Protein AF-A0A4V1XQ01-F1 (afdb_monomer)

Structure (mmCIF, N/CA/C/O backbone):
data_AF-A0A4V1XQ01-F1
#
_entry.id   AF-A0A4V1XQ01-F1
#
loop_
_atom_site.group_PDB
_atom_site.id
_atom_site.type_symbol
_atom_site.label_atom_id
_atom_site.label_alt_id
_atom_site.label_comp_id
_atom_site.label_asym_id
_atom_site.label_entity_id
_atom_site.label_seq_id
_atom_site.pdbx_PDB_ins_code
_atom_site.Cartn_x
_atom_site.Cartn_y
_atom_site.Cartn_z
_atom_site.occupancy
_atom_site.B_iso_or_equiv
_atom_site.auth_seq_id
_atom_site.auth_comp_id
_atom_site.auth_asym_id
_atom_site.auth_atom_id
_atom_site.pdbx_PDB_model_num
ATOM 1 N N . MET A 1 1 ? 11.159 5.692 11.638 1.00 47.56 1 MET A N 1
ATOM 2 C CA . MET A 1 1 ? 10.847 5.440 10.215 1.00 47.56 1 MET A CA 1
ATOM 3 C C . MET A 1 1 ? 11.717 6.350 9.367 1.00 47.56 1 MET A C 1
ATOM 5 O O . MET A 1 1 ? 11.718 7.548 9.617 1.00 47.56 1 MET A O 1
ATOM 9 N N . GLU A 1 2 ? 12.481 5.794 8.425 1.00 56.75 2 GLU A N 1
ATOM 10 C CA . GLU A 1 2 ? 13.342 6.562 7.498 1.00 56.7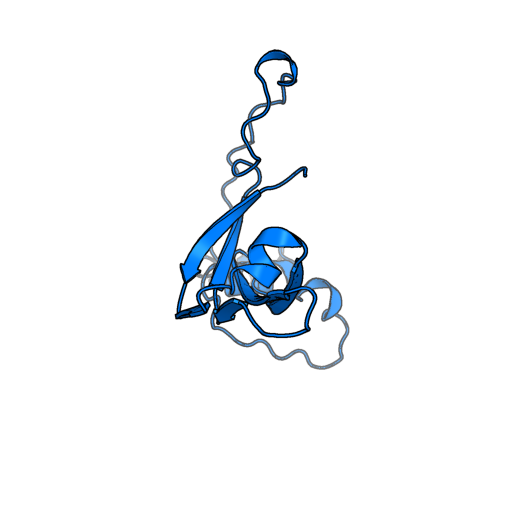5 2 GLU A CA 1
ATOM 11 C C . GLU A 1 2 ? 12.616 6.993 6.214 1.00 56.75 2 GLU A C 1
ATOM 13 O O . GLU A 1 2 ? 13.147 7.756 5.414 1.00 56.75 2 GLU A O 1
ATOM 18 N N . PHE A 1 3 ? 11.388 6.520 6.023 1.00 59.44 3 PHE A N 1
ATOM 19 C CA . PHE A 1 3 ? 10.544 6.783 4.868 1.00 59.44 3 PHE A CA 1
ATOM 20 C C . PHE A 1 3 ? 9.092 6.901 5.327 1.00 59.44 3 PHE A C 1
ATOM 22 O O . PHE A 1 3 ? 8.700 6.294 6.327 1.00 59.44 3 PHE A O 1
ATOM 29 N N . GLY A 1 4 ? 8.305 7.696 4.606 1.00 68.38 4 GLY A N 1
ATOM 30 C CA . GLY A 1 4 ? 6.859 7.754 4.775 1.00 68.38 4 GLY A CA 1
ATOM 31 C C . GLY A 1 4 ? 6.133 7.191 3.565 1.00 68.38 4 GLY A C 1
ATOM 32 O O . GLY A 1 4 ? 6.705 7.035 2.481 1.00 68.38 4 GLY A O 1
ATOM 33 N N . VAL A 1 5 ? 4.859 6.884 3.769 1.00 77.62 5 VAL A N 1
ATOM 34 C CA . VAL A 1 5 ? 3.955 6.412 2.724 1.00 77.62 5 VAL A CA 1
ATOM 35 C C . VAL A 1 5 ? 2.821 7.412 2.572 1.00 77.62 5 VAL A C 1
ATOM 37 O O . VAL A 1 5 ? 2.285 7.906 3.562 1.00 77.62 5 VAL A O 1
ATOM 40 N N . VAL A 1 6 ? 2.480 7.729 1.329 1.00 83.00 6 VAL A N 1
ATOM 41 C CA . VAL A 1 6 ? 1.388 8.644 0.999 1.00 83.00 6 VAL A CA 1
ATOM 42 C C . VAL A 1 6 ? 0.312 7.844 0.277 1.00 83.00 6 VAL A C 1
ATOM 44 O O . VAL A 1 6 ? 0.610 7.268 -0.774 1.00 83.00 6 VAL A O 1
ATOM 47 N N . PRO A 1 7 ? -0.922 7.790 0.804 1.00 86.38 7 PRO A N 1
ATOM 48 C CA . PRO A 1 7 ? -2.052 7.256 0.061 1.00 86.38 7 PRO A CA 1
ATOM 49 C C . PRO A 1 7 ? -2.282 8.100 -1.192 1.00 86.38 7 PRO A C 1
ATOM 51 O O . PRO A 1 7 ? -2.430 9.317 -1.106 1.00 86.38 7 PRO A O 1
ATOM 54 N N . ILE A 1 8 ? -2.295 7.457 -2.354 1.00 88.12 8 ILE A N 1
ATOM 55 C CA . ILE A 1 8 ? -2.609 8.098 -3.637 1.00 88.12 8 ILE A CA 1
ATOM 56 C C . ILE A 1 8 ? -4.019 7.758 -4.110 1.00 88.12 8 ILE A C 1
ATOM 58 O O . ILE A 1 8 ? -4.591 8.494 -4.909 1.00 88.12 8 ILE A O 1
ATOM 62 N N . TRP A 1 9 ? -4.572 6.647 -3.625 1.00 86.56 9 TRP A N 1
ATOM 63 C CA . TRP A 1 9 ? -5.918 6.201 -3.947 1.00 86.56 9 TRP A CA 1
ATOM 64 C C . TRP A 1 9 ? -6.454 5.295 -2.840 1.00 86.56 9 TRP A C 1
ATOM 66 O O . TRP A 1 9 ? -5.690 4.542 -2.237 1.00 86.56 9 TRP A O 1
ATOM 76 N N . VAL A 1 10 ? -7.756 5.362 -2.579 1.00 90.50 10 VAL A N 1
ATOM 77 C CA . VAL A 1 10 ? -8.448 4.490 -1.626 1.00 90.50 10 VAL A CA 1
ATOM 78 C C . VAL A 1 10 ? -9.761 4.067 -2.269 1.00 90.50 10 VAL A C 1
ATOM 80 O O . VAL A 1 1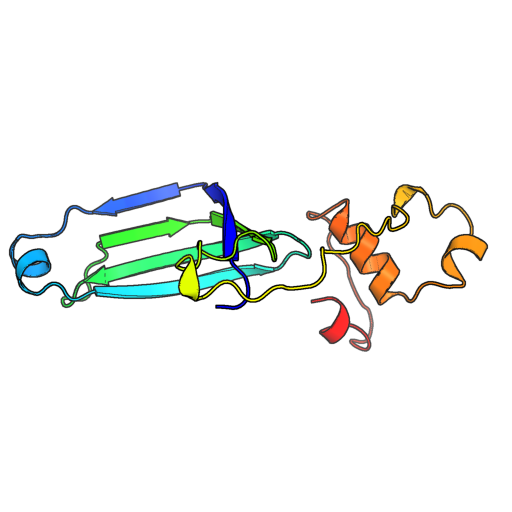0 ? -10.575 4.933 -2.581 1.00 90.50 10 VAL A O 1
ATOM 83 N N . ASP A 1 11 ? -9.959 2.763 -2.463 1.00 91.38 11 ASP A N 1
ATOM 84 C CA . ASP A 1 11 ? -11.199 2.242 -3.047 1.00 91.38 11 ASP A CA 1
ATOM 85 C C . ASP A 1 11 ? -12.335 2.262 -2.023 1.00 91.38 11 ASP A C 1
ATOM 87 O O . ASP A 1 11 ? -13.335 2.958 -2.197 1.00 91.38 11 ASP A O 1
ATOM 91 N N . GLN A 1 12 ? -12.179 1.500 -0.937 1.00 93.69 12 GLN A N 1
ATOM 92 C CA . GLN A 1 12 ? -13.226 1.335 0.062 1.00 93.69 12 GLN A CA 1
ATOM 93 C C . GLN A 1 12 ? -12.664 1.459 1.472 1.00 93.69 12 GLN A C 1
ATOM 95 O O . GLN A 1 12 ? -11.670 0.828 1.829 1.00 93.69 12 GLN A O 1
ATOM 100 N N . VAL A 1 13 ? -13.367 2.241 2.290 1.00 95.69 13 VAL A N 1
ATOM 101 C CA . VAL A 1 13 ? -13.174 2.308 3.737 1.00 95.69 13 VAL A CA 1
ATOM 102 C C . VAL A 1 13 ? -14.496 1.961 4.397 1.00 95.69 13 VAL A C 1
ATOM 104 O O . VAL A 1 13 ? -15.494 2.656 4.206 1.00 95.69 13 VAL A O 1
ATOM 107 N N . THR A 1 14 ? -14.494 0.901 5.192 1.00 96.50 14 THR A N 1
ATOM 108 C CA . THR A 1 14 ? -15.624 0.500 6.021 1.00 96.50 14 THR A CA 1
ATOM 109 C C . THR A 1 14 ? -15.274 0.758 7.477 1.00 96.50 14 THR A C 1
ATOM 111 O O . THR A 1 14 ? -14.240 0.303 7.968 1.00 96.50 14 THR A O 1
ATOM 114 N N . LEU A 1 15 ? -16.138 1.490 8.177 1.00 95.88 15 LEU A N 1
ATOM 115 C CA . LEU A 1 15 ? -16.005 1.767 9.604 1.00 95.88 15 LEU A CA 1
ATOM 116 C C . LEU A 1 15 ? -17.242 1.252 10.326 1.00 95.88 15 LEU A C 1
ATOM 118 O O . LEU A 1 15 ? -18.367 1.584 9.948 1.00 95.88 15 LEU A O 1
ATOM 122 N N . TRP A 1 16 ? -17.027 0.488 11.391 1.00 96.06 16 TRP A N 1
ATOM 123 C CA . TRP A 1 16 ? -18.084 0.097 12.313 1.00 96.06 16 TRP A CA 1
ATOM 124 C C . TRP A 1 16 ? -17.923 0.897 13.595 1.00 96.06 16 TRP A C 1
ATOM 126 O O . TRP A 1 16 ? -16.836 0.946 14.169 1.00 96.06 16 TRP A O 1
ATOM 136 N N . VAL A 1 17 ? -19.006 1.542 14.034 1.00 94.75 17 VAL A N 1
ATOM 137 C CA . VAL A 1 17 ? -19.002 2.328 15.272 1.00 94.75 17 VAL A CA 1
ATOM 138 C C . VAL A 1 17 ? -18.696 1.386 16.442 1.00 94.75 17 VAL A C 1
ATOM 140 O O . VAL A 1 17 ? -19.474 0.455 16.669 1.00 94.75 17 VAL A O 1
ATOM 143 N N . PRO A 1 18 ? -17.592 1.598 17.182 1.00 93.69 18 PRO A N 1
ATOM 144 C CA . PRO A 1 18 ? -17.263 0.752 18.316 1.00 93.69 18 PRO A CA 1
ATOM 145 C C . PRO A 1 18 ? -18.295 0.901 19.436 1.00 93.69 18 PRO A C 1
ATOM 147 O O . PRO A 1 18 ? -18.849 1.976 19.664 1.00 93.69 18 PRO A O 1
ATOM 150 N N . THR A 1 19 ? -18.524 -0.177 20.175 1.00 94.88 19 THR A N 1
ATOM 151 C CA . THR A 1 19 ? -19.364 -0.162 21.377 1.00 94.88 19 THR A CA 1
ATOM 152 C C . THR A 1 19 ? -18.677 0.588 22.520 1.00 94.88 19 THR A C 1
ATOM 154 O O . THR A 1 19 ? -17.448 0.670 22.580 1.00 94.88 19 THR A O 1
ATOM 157 N N . GLU A 1 20 ? -19.452 1.071 23.495 1.00 96.06 20 GLU A N 1
ATOM 158 C CA . GLU A 1 20 ? -18.905 1.742 24.687 1.00 96.06 20 GLU A CA 1
ATOM 159 C C . GLU A 1 20 ? -17.865 0.885 25.421 1.00 96.06 20 GLU A C 1
ATOM 161 O O . GLU A 1 20 ? -16.860 1.398 25.907 1.00 96.06 20 GLU A O 1
ATOM 166 N N . GLN A 1 21 ? -18.064 -0.436 25.458 1.00 94.44 21 GLN A N 1
ATOM 167 C CA . GLN A 1 21 ? -17.134 -1.355 26.106 1.00 94.44 21 GLN A CA 1
ATOM 168 C C . GLN A 1 21 ? -15.811 -1.488 25.333 1.00 94.44 21 GLN A C 1
ATOM 170 O O . GLN A 1 21 ? -14.751 -1.568 25.954 1.00 94.44 21 GLN A O 1
ATOM 175 N N . GLN A 1 22 ? -15.851 -1.484 23.996 1.00 93.25 22 GLN A N 1
ATOM 176 C CA . GLN A 1 22 ? -14.647 -1.471 23.154 1.00 93.25 22 GLN A CA 1
ATOM 177 C C . GLN A 1 22 ? -13.868 -0.164 23.322 1.00 93.25 22 GLN A C 1
ATOM 179 O O . GLN A 1 22 ? -12.649 -0.200 23.469 1.00 93.25 22 GLN A O 1
ATOM 184 N N . ILE A 1 23 ? -14.570 0.970 23.399 1.00 94.06 23 ILE A N 1
ATOM 185 C CA . ILE A 1 23 ? -13.959 2.279 23.670 1.00 94.06 23 ILE A CA 1
ATOM 186 C C . ILE A 1 23 ? -13.324 2.300 25.064 1.00 94.06 23 ILE A C 1
ATOM 188 O O . ILE A 1 23 ? -12.201 2.770 25.219 1.00 94.06 23 ILE A O 1
ATOM 192 N N . LYS A 1 24 ? -14.020 1.766 26.076 1.00 94.62 24 LYS A N 1
ATOM 193 C CA . LYS A 1 24 ? -13.537 1.727 27.462 1.00 94.62 24 LYS A CA 1
ATOM 194 C C . LYS A 1 24 ? -12.288 0.865 27.629 1.00 94.62 24 LYS A C 1
ATOM 196 O O . LYS A 1 24 ? -11.444 1.204 28.451 1.00 94.62 24 LYS A O 1
ATOM 201 N N . ASN A 1 25 ? -12.189 -0.243 26.892 1.00 94.06 25 ASN A N 1
ATOM 202 C CA . ASN A 1 25 ? -10.974 -1.053 26.889 1.00 94.06 25 ASN A CA 1
ATOM 203 C C . ASN A 1 25 ? -9.832 -0.315 26.164 1.00 94.06 25 ASN A C 1
ATOM 205 O O . ASN A 1 25 ? -8.724 -0.228 26.676 1.00 94.06 25 ASN A O 1
ATOM 209 N N . GLY A 1 26 ? -10.121 0.290 25.007 1.00 90.19 26 GLY A N 1
ATOM 210 C CA . GLY A 1 26 ? -9.139 1.086 24.263 1.00 90.19 26 GLY A CA 1
ATOM 211 C C . GLY A 1 26 ? -8.087 0.253 23.521 1.00 90.19 26 GLY A C 1
ATOM 212 O O . GLY A 1 26 ? -7.124 0.808 22.999 1.00 90.19 26 GLY A O 1
ATOM 213 N N . GLU A 1 27 ? -8.276 -1.066 23.445 1.00 92.69 27 GLU A N 1
ATOM 214 C CA . GLU A 1 27 ? -7.380 -1.994 22.758 1.00 92.69 27 GLU A CA 1
ATOM 215 C C . GLU A 1 27 ? -7.960 -2.447 21.411 1.00 92.69 27 GLU A C 1
ATOM 217 O O . GLU A 1 27 ? -9.108 -2.897 21.309 1.00 92.69 27 GLU A O 1
ATOM 222 N N . ALA A 1 28 ? -7.129 -2.367 20.373 1.00 93.69 28 ALA A N 1
ATOM 223 C CA . ALA A 1 28 ? -7.413 -2.892 19.046 1.00 93.69 28 ALA A CA 1
ATOM 224 C C . ALA A 1 28 ? -6.128 -3.426 18.400 1.00 93.69 28 ALA A C 1
ATOM 226 O O . ALA A 1 28 ? -5.027 -2.946 18.669 1.00 93.69 28 ALA A O 1
ATOM 227 N N . SER A 1 29 ? -6.280 -4.409 17.519 1.00 94.81 29 SER A N 1
ATOM 228 C CA . SER A 1 29 ? -5.204 -4.953 16.693 1.00 94.81 29 SER A CA 1
ATOM 229 C C . SER A 1 29 ? -5.474 -4.625 15.231 1.00 94.81 29 SER A C 1
ATOM 231 O O . SER A 1 29 ? -6.590 -4.804 14.745 1.00 94.81 29 SER A O 1
ATOM 233 N N . ALA A 1 30 ? -4.456 -4.129 14.533 1.00 94.25 30 ALA A N 1
ATOM 234 C CA . ALA A 1 30 ? -4.516 -3.869 13.103 1.00 94.25 30 ALA A CA 1
ATOM 235 C C . ALA A 1 30 ? -3.591 -4.837 12.368 1.00 94.25 30 ALA A C 1
ATOM 237 O O . ALA A 1 30 ? -2.455 -5.068 12.783 1.00 94.25 30 ALA A O 1
ATOM 238 N N . TYR A 1 31 ? -4.083 -5.388 11.267 1.00 93.75 31 TYR A N 1
ATOM 239 C CA . TYR A 1 31 ? -3.325 -6.228 10.360 1.00 93.75 31 TYR A CA 1
ATOM 240 C C . TYR A 1 31 ? -3.387 -5.619 8.966 1.00 93.75 31 TYR A C 1
ATOM 242 O O . TYR A 1 31 ? -4.464 -5.276 8.484 1.00 93.75 31 TYR A O 1
ATOM 250 N N . ALA A 1 32 ? -2.227 -5.470 8.338 1.00 91.25 32 ALA A N 1
ATOM 251 C CA . ALA A 1 32 ? -2.096 -4.956 6.987 1.00 91.25 32 ALA A CA 1
ATOM 252 C C . ALA A 1 32 ? -1.320 -5.962 6.145 1.00 91.25 32 ALA A C 1
ATOM 254 O O . ALA A 1 32 ? -0.340 -6.545 6.616 1.00 91.25 32 ALA A O 1
ATOM 255 N N . TRP A 1 33 ? -1.736 -6.136 4.899 1.00 91.62 33 TRP A N 1
ATOM 256 C CA . TRP A 1 33 ? -1.038 -6.974 3.934 1.00 91.62 33 TRP A CA 1
ATOM 257 C C . TRP A 1 33 ? -0.972 -6.271 2.584 1.00 91.62 33 TRP A C 1
ATOM 259 O O . TRP A 1 33 ? -1.750 -5.363 2.297 1.00 91.62 33 TRP A O 1
ATOM 269 N N . VAL A 1 34 ? 0.014 -6.661 1.781 1.00 88.50 34 VAL A N 1
ATOM 270 C CA . VAL A 1 34 ? 0.247 -6.098 0.451 1.00 88.50 34 VAL A CA 1
ATOM 271 C C . VAL A 1 34 ? -0.362 -7.051 -0.564 1.00 88.50 34 VAL A C 1
ATOM 273 O O . VAL A 1 34 ? 0.148 -8.153 -0.752 1.00 88.50 34 VAL A O 1
ATOM 276 N N . ASP A 1 35 ? -1.447 -6.622 -1.198 1.00 84.81 35 ASP A N 1
ATOM 277 C CA . ASP A 1 35 ? -2.117 -7.373 -2.261 1.00 84.81 35 ASP A CA 1
ATOM 278 C C . ASP A 1 35 ? -1.280 -7.345 -3.543 1.00 84.81 35 ASP A C 1
ATOM 280 O O . ASP A 1 35 ? -1.151 -8.345 -4.252 1.00 84.81 35 ASP A O 1
ATOM 284 N N . ARG A 1 36 ? -0.646 -6.197 -3.819 1.00 80.75 36 ARG A N 1
ATOM 285 C CA . ARG A 1 36 ? 0.216 -6.021 -4.985 1.00 80.75 36 ARG A CA 1
ATOM 286 C C . ARG A 1 36 ? 1.375 -5.081 -4.704 1.00 80.75 36 ARG A C 1
ATOM 288 O O . ARG A 1 36 ? 1.194 -3.941 -4.282 1.00 80.75 36 ARG A O 1
ATOM 295 N N . ARG A 1 37 ? 2.584 -5.528 -5.038 1.00 73.69 37 ARG A N 1
ATOM 296 C CA . ARG A 1 37 ? 3.789 -4.697 -5.007 1.00 73.69 37 ARG A CA 1
ATOM 297 C C . ARG A 1 37 ? 4.083 -4.164 -6.406 1.00 73.69 37 ARG A C 1
ATOM 299 O O . ARG A 1 37 ? 4.256 -4.936 -7.342 1.00 73.69 37 ARG A O 1
ATOM 306 N N . GLY A 1 38 ? 4.102 -2.843 -6.546 1.00 70.38 38 GLY A N 1
ATOM 307 C CA . GLY A 1 38 ? 4.594 -2.157 -7.737 1.00 70.38 38 GLY A CA 1
ATOM 308 C C . GLY A 1 38 ? 5.882 -1.390 -7.442 1.00 70.38 38 GLY A C 1
ATOM 309 O O . GLY A 1 38 ? 6.311 -1.275 -6.295 1.00 70.38 38 GLY A O 1
ATOM 310 N N . ASN A 1 39 ? 6.489 -0.829 -8.489 1.00 68.31 39 ASN A N 1
ATOM 311 C CA . ASN A 1 39 ? 7.807 -0.189 -8.389 1.00 68.31 39 ASN A CA 1
ATOM 312 C C . ASN A 1 39 ? 7.776 1.177 -7.665 1.00 68.31 39 ASN A C 1
ATOM 314 O O . ASN A 1 39 ? 8.735 1.582 -7.018 1.00 68.31 39 ASN A O 1
ATOM 318 N N . ARG A 1 40 ? 6.652 1.906 -7.762 1.00 71.25 40 ARG A N 1
ATOM 319 C CA . ARG A 1 40 ? 6.439 3.214 -7.094 1.00 71.25 40 ARG A CA 1
ATOM 320 C C . ARG A 1 40 ? 5.297 3.212 -6.097 1.00 71.25 40 ARG A C 1
ATOM 322 O O . ARG A 1 40 ? 5.298 4.004 -5.154 1.00 71.25 40 ARG A O 1
ATOM 329 N N . ALA A 1 41 ? 4.285 2.405 -6.383 1.00 78.69 41 ALA A N 1
ATOM 330 C CA . ALA A 1 41 ? 3.087 2.306 -5.589 1.00 78.69 41 ALA A CA 1
ATOM 331 C C . ALA A 1 41 ? 2.833 0.845 -5.254 1.00 78.69 41 ALA A C 1
ATOM 333 O O . ALA A 1 41 ? 3.064 -0.037 -6.080 1.00 78.69 41 ALA A O 1
ATOM 334 N N . LEU A 1 42 ? 2.364 0.615 -4.043 1.00 83.38 42 LEU A N 1
ATOM 335 C CA . LEU A 1 42 ? 1.910 -0.678 -3.571 1.00 83.38 42 LEU A CA 1
ATOM 336 C C . LEU A 1 42 ? 0.434 -0.579 -3.213 1.00 83.38 42 LEU A C 1
ATOM 338 O O . LEU A 1 42 ? -0.046 0.469 -2.782 1.00 83.38 42 LEU A O 1
ATOM 342 N N . GLU A 1 43 ? -0.269 -1.668 -3.462 1.00 88.94 43 GLU A N 1
ATOM 343 C CA . GLU A 1 43 ? -1.662 -1.860 -3.106 1.00 88.94 43 GLU A CA 1
ATOM 344 C C . GLU A 1 43 ? -1.697 -2.706 -1.844 1.00 88.94 43 GLU A C 1
ATOM 346 O O . GLU A 1 43 ? -1.086 -3.779 -1.783 1.00 88.94 43 GLU A O 1
ATOM 351 N N . ASN A 1 44 ? -2.355 -2.189 -0.820 1.00 90.94 44 ASN A N 1
ATOM 352 C CA . ASN A 1 44 ? -2.470 -2.844 0.461 1.00 90.94 44 ASN A CA 1
ATOM 353 C C . ASN A 1 44 ? -3.910 -2.807 0.952 1.00 90.94 44 ASN A C 1
ATOM 355 O O . ASN A 1 44 ? -4.684 -1.910 0.625 1.00 90.94 44 ASN A O 1
ATOM 359 N N . SER A 1 45 ? -4.225 -3.761 1.810 1.00 93.94 45 SER A N 1
ATOM 360 C CA . SER A 1 45 ? -5.483 -3.804 2.535 1.00 93.94 45 SER A CA 1
ATOM 361 C C . SER A 1 45 ? -5.190 -3.876 4.026 1.00 93.94 45 SER A C 1
ATOM 363 O O . SER A 1 45 ? -4.126 -4.338 4.456 1.00 93.94 45 SER A O 1
ATOM 365 N N . VAL A 1 46 ? -6.096 -3.321 4.824 1.00 94.44 46 VAL A N 1
ATOM 366 C CA . VAL A 1 46 ? -5.939 -3.193 6.273 1.00 94.44 46 VAL A CA 1
ATOM 367 C C . VAL A 1 46 ? -7.235 -3.590 6.950 1.00 94.44 46 VAL A C 1
ATOM 369 O O . VAL A 1 46 ? -8.304 -3.121 6.578 1.00 94.44 46 VAL A O 1
ATOM 372 N N . GLN A 1 47 ? -7.136 -4.393 7.999 1.00 96.31 47 GLN A N 1
ATOM 373 C CA . GLN A 1 47 ? -8.245 -4.690 8.895 1.00 96.31 47 GLN A CA 1
ATOM 374 C C . GLN A 1 47 ? -7.861 -4.352 10.325 1.00 96.31 47 GLN A C 1
ATOM 376 O O . GLN A 1 47 ? -6.736 -4.597 10.755 1.00 96.31 47 GLN A O 1
ATOM 381 N N . MET A 1 48 ? -8.818 -3.828 11.080 1.00 96.50 48 MET A N 1
ATOM 382 C CA . MET A 1 48 ? -8.676 -3.555 12.502 1.00 96.50 48 MET A CA 1
ATOM 383 C C . MET A 1 48 ? -9.784 -4.258 13.275 1.00 96.50 48 MET A C 1
ATOM 385 O O . MET A 1 48 ? -10.965 -4.137 12.939 1.00 96.50 48 MET A O 1
ATOM 389 N N . LYS A 1 49 ? -9.395 -4.974 14.328 1.00 96.94 49 LYS A N 1
ATOM 390 C CA . LYS A 1 49 ? -10.292 -5.691 15.235 1.00 96.94 49 LYS A CA 1
ATOM 391 C C . LYS A 1 49 ? -10.138 -5.151 16.649 1.00 96.94 49 LYS A C 1
ATOM 393 O O . LYS A 1 49 ? -9.014 -4.933 17.099 1.00 96.94 49 LYS A O 1
ATOM 398 N N . ALA A 1 50 ? -11.250 -4.950 17.344 1.00 95.88 50 ALA A N 1
ATOM 399 C CA . ALA A 1 50 ? -11.241 -4.615 18.763 1.00 95.88 50 ALA A CA 1
ATOM 400 C C . ALA A 1 50 ? -10.825 -5.829 19.618 1.00 95.88 50 ALA A C 1
ATOM 402 O O . ALA A 1 50 ? -10.684 -6.945 19.112 1.00 95.88 50 ALA A O 1
ATOM 403 N N . TYR A 1 51 ? -10.638 -5.612 20.922 1.00 94.81 51 TYR A N 1
ATOM 404 C CA . TYR A 1 51 ? -10.237 -6.649 21.884 1.00 94.81 51 TYR A CA 1
ATOM 405 C C . TYR A 1 51 ? -11.140 -7.901 21.899 1.00 94.81 51 TYR A C 1
ATOM 407 O O . TYR A 1 51 ? -10.690 -8.988 22.251 1.00 94.81 51 TYR A O 1
ATOM 415 N N . ASP A 1 52 ? -12.414 -7.756 21.528 1.00 93.56 52 ASP A N 1
ATOM 416 C CA . ASP A 1 52 ? -13.411 -8.832 21.471 1.00 93.56 52 ASP A CA 1
ATOM 417 C C . ASP A 1 52 ? -13.392 -9.603 20.138 1.00 93.56 52 ASP A C 1
ATOM 419 O O . ASP A 1 52 ? -14.200 -10.505 19.923 1.00 93.56 52 ASP A O 1
ATOM 423 N N . GLY A 1 53 ? -12.470 -9.254 19.235 1.00 93.50 53 GLY A N 1
ATOM 424 C CA . GLY A 1 53 ? -12.313 -9.865 17.918 1.00 93.50 53 GLY A CA 1
ATOM 425 C C . GLY A 1 53 ? -13.249 -9.307 16.844 1.00 93.50 53 GLY A C 1
ATOM 426 O O . GLY A 1 53 ? -13.089 -9.668 15.674 1.00 93.50 53 GLY A O 1
ATOM 427 N N . ASN A 1 54 ? -14.177 -8.410 17.195 1.00 95.62 54 ASN A N 1
ATOM 428 C CA . ASN A 1 54 ? -15.074 -7.787 16.228 1.00 95.62 54 ASN A CA 1
ATOM 429 C C . ASN A 1 54 ? -14.326 -6.764 15.369 1.00 95.62 54 ASN A C 1
ATOM 431 O 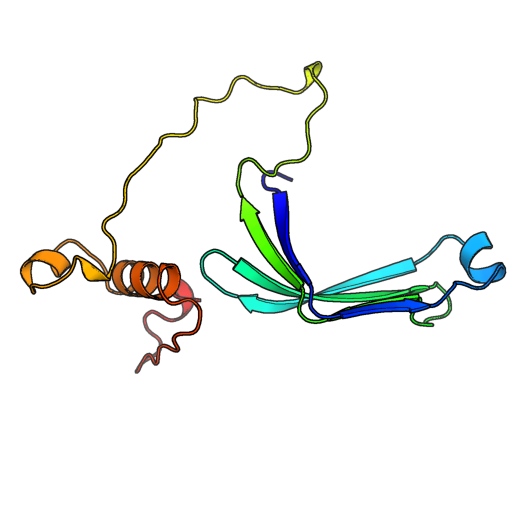O . ASN A 1 54 ? -13.487 -6.002 15.856 1.00 95.62 54 ASN A O 1
ATOM 435 N N . MET A 1 55 ? -14.641 -6.742 14.075 1.00 95.12 55 MET A N 1
ATOM 436 C CA . MET A 1 55 ? -14.041 -5.802 13.134 1.00 95.12 55 MET A CA 1
ATOM 437 C C . MET A 1 55 ? -14.601 -4.397 13.355 1.00 95.12 55 MET A C 1
ATOM 439 O O . MET A 1 55 ? -15.811 -4.211 13.454 1.00 95.12 55 MET A O 1
ATOM 443 N N . VAL A 1 56 ? -13.705 -3.417 13.433 1.00 96.56 56 VAL A N 1
ATOM 444 C CA . VAL A 1 56 ? -14.040 -2.000 13.648 1.00 96.56 56 VAL A CA 1
ATOM 445 C C . VAL A 1 56 ? -13.626 -1.119 12.472 1.00 96.56 56 VAL A C 1
ATOM 447 O O . VAL A 1 56 ? -14.207 -0.056 12.266 1.00 96.56 56 VAL A O 1
ATOM 450 N N . MET A 1 57 ? -12.679 -1.578 11.651 1.00 96.81 57 MET A N 1
ATOM 451 C CA . MET A 1 57 ? -12.310 -0.916 10.403 1.00 96.81 57 MET A CA 1
ATOM 452 C C . MET A 1 57 ? -11.802 -1.925 9.381 1.00 96.81 57 MET A C 1
ATOM 454 O O . MET A 1 57 ? -11.091 -2.869 9.725 1.00 96.81 57 MET A O 1
ATOM 458 N N . GLU A 1 58 ? -12.117 -1.662 8.123 1.00 96.31 58 GLU A N 1
ATOM 459 C CA . GLU A 1 58 ? -11.537 -2.326 6.968 1.00 96.31 58 GLU A CA 1
ATOM 460 C C . GLU A 1 58 ? -11.244 -1.286 5.887 1.00 96.31 58 GLU A C 1
ATOM 462 O O . GLU A 1 58 ? -12.078 -0.434 5.587 1.00 96.31 58 GLU A O 1
ATOM 467 N N . ILE A 1 59 ? -10.049 -1.348 5.313 1.00 95.31 59 ILE A N 1
ATOM 468 C CA . ILE A 1 59 ? -9.644 -0.569 4.149 1.00 95.31 59 ILE A CA 1
ATOM 469 C C . ILE A 1 59 ? -9.233 -1.575 3.085 1.00 95.31 59 ILE A C 1
ATOM 471 O O . ILE A 1 59 ? -8.311 -2.359 3.310 1.00 95.31 59 ILE A O 1
ATOM 475 N N . VAL A 1 60 ? -9.912 -1.545 1.945 1.00 93.56 60 VAL A N 1
ATOM 476 C CA . VAL A 1 60 ? -9.656 -2.451 0.821 1.00 93.56 60 VAL A CA 1
ATOM 477 C C . VAL A 1 60 ? -8.995 -1.664 -0.302 1.00 93.56 60 VAL A C 1
ATOM 479 O O . VAL A 1 60 ? -9.429 -0.549 -0.604 1.00 93.56 60 VAL A O 1
ATOM 482 N N . ASN A 1 61 ? -7.957 -2.249 -0.906 1.00 89.69 61 ASN A N 1
ATOM 483 C CA . ASN A 1 61 ? -7.238 -1.711 -2.064 1.00 89.69 61 ASN A CA 1
ATOM 484 C C . ASN A 1 61 ? -6.816 -0.241 -1.891 1.00 89.69 61 ASN A C 1
ATOM 486 O O . ASN A 1 61 ? -7.067 0.617 -2.744 1.00 89.69 61 ASN A O 1
ATOM 490 N N . VAL A 1 62 ? -6.168 0.089 -0.773 1.00 91.38 62 VAL A N 1
ATOM 491 C CA . VAL A 1 62 ? -5.495 1.383 -0.664 1.00 91.38 62 VAL A CA 1
ATOM 492 C C . VAL A 1 62 ? -4.186 1.316 -1.442 1.00 91.38 62 VAL A C 1
ATOM 494 O O . VAL A 1 62 ? -3.356 0.432 -1.249 1.00 91.38 62 VAL A O 1
ATOM 497 N N . ARG A 1 63 ? -4.002 2.264 -2.357 1.00 89.31 63 ARG A N 1
ATOM 498 C CA . ARG A 1 63 ? -2.779 2.407 -3.136 1.00 89.31 63 ARG A CA 1
ATOM 499 C C . ARG A 1 63 ? -1.934 3.490 -2.491 1.00 89.31 63 ARG A C 1
ATOM 501 O O . ARG A 1 63 ? -2.373 4.636 -2.376 1.00 89.31 63 ARG A O 1
ATOM 508 N N . ILE A 1 64 ? -0.715 3.151 -2.091 1.00 87.25 64 ILE A N 1
ATOM 509 C CA . ILE A 1 64 ? 0.223 4.078 -1.452 1.00 87.25 64 ILE A CA 1
ATOM 510 C C . ILE A 1 64 ? 1.518 4.164 -2.244 1.00 87.25 64 ILE A C 1
ATOM 512 O O . ILE A 1 64 ? 1.972 3.179 -2.816 1.00 87.25 64 ILE A O 1
ATOM 516 N N . THR A 1 65 ? 2.143 5.338 -2.253 1.00 83.44 65 THR A N 1
ATOM 517 C CA . THR A 1 65 ? 3.507 5.522 -2.755 1.00 83.44 65 THR A CA 1
ATOM 518 C C . THR A 1 65 ? 4.454 5.791 -1.594 1.00 83.44 65 THR A C 1
ATOM 520 O O . THR A 1 65 ? 4.158 6.597 -0.709 1.00 83.44 65 THR A O 1
ATOM 523 N N . SER A 1 66 ? 5.593 5.102 -1.570 1.00 74.06 66 SER A N 1
ATOM 524 C CA . SER A 1 66 ? 6.666 5.412 -0.626 1.00 74.06 66 SER A CA 1
ATOM 525 C C . SER A 1 66 ? 7.491 6.572 -1.168 1.00 74.06 66 SER A C 1
ATOM 527 O O . SER A 1 66 ? 7.997 6.497 -2.290 1.00 74.06 66 SER A O 1
ATOM 529 N N . TYR A 1 67 ? 7.686 7.617 -0.369 1.00 68.69 67 TYR A N 1
ATOM 530 C CA . TYR A 1 67 ? 8.549 8.730 -0.749 1.00 68.69 67 TYR A CA 1
ATOM 531 C C . TYR A 1 67 ? 9.482 9.103 0.398 1.00 68.69 67 TYR A C 1
ATOM 533 O O . TYR A 1 67 ? 9.056 9.256 1.543 1.00 68.69 67 TYR A O 1
ATOM 541 N N . LYS A 1 68 ? 10.771 9.286 0.086 1.00 61.91 68 LYS A N 1
ATOM 542 C CA . LYS A 1 68 ? 11.789 9.652 1.084 1.00 61.91 68 LYS A CA 1
ATOM 543 C C . LYS A 1 68 ? 11.524 10.999 1.754 1.00 61.91 68 LYS A C 1
ATOM 545 O O . LYS A 1 68 ? 12.007 11.195 2.855 1.00 61.91 68 LYS A O 1
ATOM 550 N N . ALA A 1 69 ? 10.779 11.909 1.120 1.00 61.31 69 ALA A N 1
ATOM 551 C CA . ALA A 1 69 ? 10.392 13.177 1.746 1.00 61.31 69 ALA A CA 1
ATOM 552 C C . ALA A 1 69 ? 9.013 13.132 2.425 1.00 61.31 69 ALA A C 1
ATOM 554 O O . ALA A 1 69 ? 8.610 14.115 3.034 1.00 61.31 69 ALA A O 1
ATOM 555 N N . ALA A 1 70 ? 8.285 12.013 2.336 1.00 59.75 70 ALA A N 1
ATOM 556 C CA . ALA A 1 70 ? 7.032 11.827 3.070 1.00 59.75 70 ALA A CA 1
ATOM 557 C C . ALA A 1 70 ? 7.267 11.430 4.538 1.00 59.75 70 ALA A C 1
ATOM 559 O O . ALA A 1 70 ? 6.331 11.043 5.236 1.00 59.75 70 ALA A O 1
ATOM 560 N N . THR A 1 71 ? 8.514 11.479 5.010 1.00 61.28 71 THR A N 1
ATOM 561 C CA . THR A 1 71 ? 8.867 11.231 6.406 1.00 61.28 71 THR A CA 1
ATOM 562 C C . THR A 1 71 ? 8.065 12.174 7.301 1.00 61.28 71 THR A C 1
ATOM 564 O O . THR A 1 71 ? 8.014 13.373 7.013 1.00 61.28 71 THR A O 1
ATOM 567 N N . PRO A 1 72 ? 7.449 11.668 8.386 1.00 62.31 72 PRO A N 1
ATOM 568 C CA . PRO A 1 72 ? 6.753 12.520 9.339 1.00 62.31 72 PRO A CA 1
ATOM 569 C C . PRO A 1 72 ? 7.652 13.674 9.783 1.00 62.31 72 PRO A C 1
ATOM 571 O O . PRO A 1 72 ? 8.851 13.470 10.009 1.00 62.31 72 PRO A O 1
ATOM 574 N N . GLN A 1 73 ? 7.078 14.875 9.885 1.00 59.69 73 GLN A N 1
ATOM 575 C CA . GLN A 1 73 ? 7.817 16.061 10.307 1.00 59.69 73 GLN A CA 1
ATOM 576 C C . GLN A 1 73 ? 8.503 15.775 11.645 1.00 59.69 73 GLN A C 1
ATOM 578 O O . GLN A 1 73 ? 7.856 15.424 12.634 1.00 59.69 73 GLN A O 1
ATOM 583 N N . LYS A 1 74 ? 9.834 15.871 11.657 1.00 63.22 74 LYS A N 1
ATOM 584 C CA . LYS A 1 74 ? 10.613 15.736 12.886 1.00 63.22 74 LYS A CA 1
ATOM 585 C C . LYS A 1 74 ? 10.480 17.034 13.694 1.00 63.22 74 LYS A C 1
ATOM 587 O O . LYS A 1 74 ? 10.394 18.100 13.084 1.00 63.22 74 LYS A O 1
ATOM 592 N N . PRO A 1 75 ? 10.494 16.968 15.038 1.00 65.31 75 PRO A N 1
ATOM 593 C CA . PRO A 1 75 ? 10.636 18.157 15.871 1.00 65.31 75 PRO A CA 1
ATOM 594 C C . PRO A 1 75 ? 11.849 18.971 15.416 1.00 65.31 75 PRO A C 1
ATOM 596 O O . PRO A 1 75 ? 12.859 18.389 15.024 1.00 65.31 75 PRO A O 1
ATOM 599 N N . GLU A 1 76 ? 11.766 20.295 15.497 1.00 60.62 76 GLU A N 1
ATOM 600 C CA . GLU A 1 76 ? 12.775 21.217 14.957 1.00 60.62 76 GLU A CA 1
ATOM 601 C C . GLU A 1 76 ? 14.199 20.910 15.472 1.00 60.62 76 GLU A C 1
ATOM 603 O O . GLU A 1 76 ? 15.160 20.931 14.711 1.00 60.62 76 GLU A O 1
ATOM 608 N N . GLY A 1 77 ? 14.328 20.473 16.733 1.00 62.81 77 GLY A N 1
ATOM 609 C CA . GLY A 1 77 ? 15.600 20.055 17.345 1.00 62.81 77 GLY A CA 1
ATOM 610 C C . GLY A 1 77 ? 16.132 18.667 16.943 1.00 62.81 77 GLY A C 1
ATOM 611 O O . GLY A 1 77 ? 17.200 18.274 17.402 1.00 62.81 77 GLY A O 1
ATOM 612 N N . ALA A 1 78 ? 15.404 17.909 16.119 1.00 63.47 78 ALA A N 1
ATOM 613 C CA . ALA A 1 78 ? 15.790 16.585 15.613 1.00 63.47 78 ALA A CA 1
ATOM 614 C C . ALA A 1 78 ? 16.095 16.586 14.100 1.00 63.47 78 ALA A C 1
ATOM 616 O O . ALA A 1 78 ? 16.298 15.522 13.499 1.00 63.47 78 ALA A O 1
ATOM 617 N N . LEU A 1 79 ? 16.104 17.765 13.471 1.00 60.19 79 LEU A N 1
ATOM 618 C CA . LEU A 1 79 ? 16.521 17.948 12.086 1.00 60.19 79 LEU A CA 1
ATOM 619 C C . LEU A 1 79 ? 18.054 17.932 12.029 1.00 60.19 79 LEU A C 1
ATOM 621 O O . LEU A 1 79 ? 18.716 18.851 12.497 1.00 60.19 79 LEU A O 1
ATOM 625 N N . GLN A 1 80 ? 18.623 16.864 11.476 1.00 66.44 80 GLN A N 1
ATOM 626 C CA . GLN A 1 80 ? 20.026 16.859 11.062 1.00 66.44 80 GLN A CA 1
ATOM 627 C C . GLN A 1 80 ? 20.116 17.463 9.661 1.00 66.44 80 GLN A C 1
ATOM 629 O O . GLN A 1 80 ? 19.297 17.124 8.803 1.00 66.44 80 GLN A O 1
ATOM 634 N N . GLU A 1 81 ? 21.109 18.324 9.423 1.00 62.59 81 GLU A N 1
ATOM 635 C CA . GLU A 1 81 ? 21.463 18.737 8.065 1.00 62.59 81 GLU A CA 1
ATOM 636 C C . GLU A 1 81 ? 21.822 17.488 7.255 1.00 62.59 81 GLU A C 1
ATOM 638 O O . GLU A 1 81 ? 22.815 16.810 7.519 1.00 62.59 81 GLU A O 1
ATOM 643 N N . ALA A 1 82 ? 20.973 17.156 6.288 1.00 60.38 82 ALA A N 1
ATOM 644 C CA . ALA A 1 82 ? 21.248 16.139 5.291 1.00 60.38 82 ALA A CA 1
ATOM 645 C C . ALA A 1 82 ? 21.582 16.845 3.971 1.00 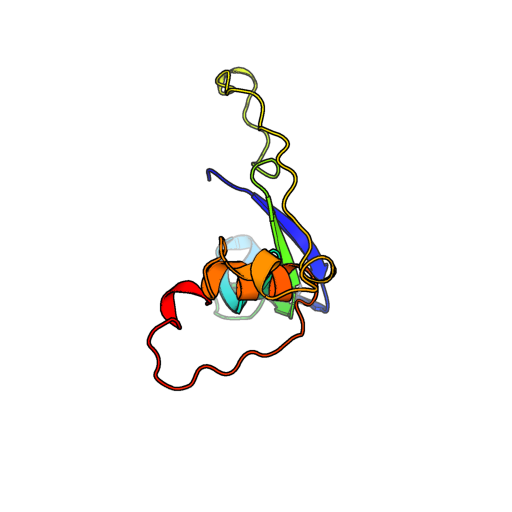60.38 82 ALA A C 1
ATOM 647 O O . ALA A 1 82 ? 20.998 17.897 3.687 1.00 60.38 82 ALA A O 1
ATOM 648 N N . PRO A 1 83 ? 22.492 16.294 3.148 1.00 60.72 83 PRO A N 1
ATOM 649 C CA . PRO A 1 83 ? 22.712 16.823 1.812 1.00 60.72 83 PRO A CA 1
ATOM 650 C C . PRO A 1 83 ? 21.380 16.854 1.056 1.00 60.72 83 PRO A C 1
ATOM 652 O O . PRO A 1 83 ? 20.576 15.921 1.153 1.00 60.72 83 PRO A O 1
ATOM 655 N N . TYR A 1 84 ? 21.140 17.945 0.328 1.00 64.25 84 TYR A N 1
ATOM 656 C CA . TYR A 1 84 ? 19.978 18.074 -0.544 1.00 64.25 84 TYR A CA 1
ATOM 657 C C . TYR A 1 84 ? 19.882 16.846 -1.457 1.00 64.25 84 TYR A C 1
ATOM 659 O O . TYR A 1 84 ? 20.890 16.378 -1.987 1.00 64.25 84 TYR A O 1
ATOM 667 N N . GLY A 1 85 ? 18.671 16.308 -1.619 1.00 60.06 85 GLY A N 1
ATOM 668 C CA . GLY A 1 85 ? 18.442 15.188 -2.526 1.00 60.06 85 GLY A CA 1
ATOM 669 C C . GLY A 1 85 ? 18.866 15.559 -3.947 1.00 60.06 85 GLY A C 1
ATOM 670 O O . GLY A 1 85 ? 18.497 16.620 -4.448 1.00 60.06 85 GLY A O 1
ATOM 671 N N . GLU A 1 86 ? 19.644 14.694 -4.591 1.00 67.75 86 GLU A N 1
ATOM 672 C CA . GLU A 1 86 ? 20.038 14.882 -5.983 1.00 67.75 86 GLU A CA 1
ATOM 673 C C . GLU A 1 86 ? 18.823 14.702 -6.901 1.00 67.75 86 GLU A C 1
ATOM 675 O O . GLU A 1 86 ? 18.105 13.700 -6.829 1.00 67.75 86 GLU A O 1
ATOM 680 N N . MET A 1 87 ? 18.597 15.669 -7.790 1.00 71.19 87 MET A N 1
ATOM 681 C CA . MET A 1 87 ? 17.635 15.516 -8.874 1.00 71.19 87 MET A CA 1
ATOM 682 C C . MET A 1 87 ? 18.310 14.769 -10.027 1.00 71.19 87 MET A C 1
ATOM 684 O O . MET A 1 87 ? 19.025 15.367 -10.827 1.00 71.19 87 MET A O 1
ATOM 688 N N . ALA A 1 88 ? 18.066 13.463 -10.112 1.00 72.56 88 ALA A N 1
ATOM 689 C CA . ALA A 1 88 ? 18.556 12.627 -11.200 1.00 72.56 88 ALA A CA 1
ATOM 690 C C . ALA A 1 88 ? 17.464 12.404 -12.256 1.00 72.56 88 ALA A C 1
ATOM 692 O O . ALA A 1 88 ? 16.337 12.017 -11.938 1.00 72.56 88 ALA A O 1
ATOM 693 N N . TRP A 1 89 ? 17.814 12.604 -13.526 1.00 75.00 89 TRP A N 1
ATOM 694 C CA . TRP A 1 89 ? 16.965 12.242 -14.659 1.00 75.00 89 TRP A CA 1
ATOM 695 C C . TRP A 1 89 ? 17.350 10.853 -15.154 1.00 75.00 89 TRP A C 1
ATOM 697 O O . TRP A 1 89 ? 18.499 10.612 -15.516 1.00 75.00 89 TRP A O 1
ATOM 707 N N . GLN A 1 90 ? 16.384 9.940 -15.184 1.00 74.12 90 GLN A N 1
ATOM 708 C CA . GLN A 1 90 ?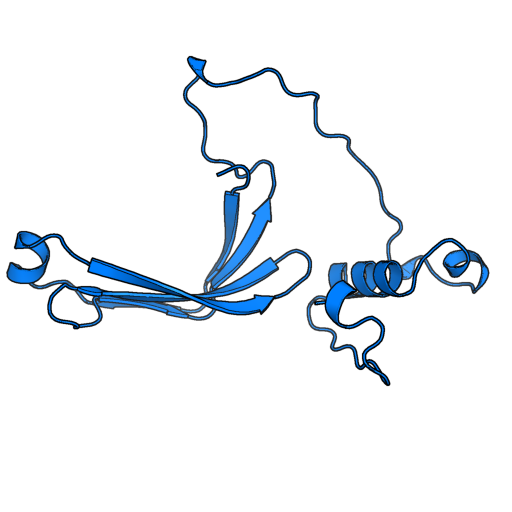 16.554 8.617 -15.779 1.00 74.12 90 GLN A CA 1
ATOM 709 C C . GLN A 1 90 ? 15.899 8.586 -17.162 1.00 74.12 90 GLN A C 1
ATOM 711 O O . GLN A 1 90 ? 14.865 9.226 -17.375 1.00 74.12 90 GLN A O 1
ATOM 716 N N . ARG A 1 91 ? 16.494 7.847 -18.107 1.00 74.88 91 ARG A N 1
ATOM 717 C CA . ARG A 1 91 ? 15.902 7.645 -19.438 1.00 74.88 91 ARG A CA 1
ATOM 718 C C . ARG A 1 91 ? 14.557 6.928 -19.300 1.00 74.88 91 ARG A C 1
ATOM 720 O O . ARG A 1 91 ? 14.425 5.967 -18.546 1.00 74.88 91 ARG A O 1
ATOM 727 N N . GLY A 1 92 ? 13.550 7.411 -20.022 1.00 78.00 92 GLY A N 1
ATOM 728 C CA . GLY A 1 92 ? 12.240 6.765 -20.058 1.00 78.00 92 GLY A CA 1
ATOM 729 C C . GLY A 1 92 ? 12.277 5.506 -20.920 1.00 78.00 92 GLY A C 1
ATOM 730 O O . GLY A 1 92 ? 12.980 5.480 -21.926 1.00 78.00 92 GLY A O 1
ATOM 731 N N . PHE A 1 93 ? 11.482 4.491 -20.573 1.00 84.19 93 PHE A N 1
ATOM 732 C CA . PHE A 1 93 ? 11.419 3.248 -21.353 1.00 84.19 93 PHE A CA 1
ATOM 733 C C . PHE A 1 93 ? 11.136 3.497 -22.845 1.00 84.19 93 PHE A C 1
ATOM 735 O O . PHE A 1 93 ? 11.845 2.983 -23.697 1.00 84.19 93 PHE A O 1
ATOM 742 N N . ASP A 1 94 ? 10.178 4.370 -23.164 1.00 85.38 94 ASP A N 1
ATOM 743 C CA . ASP A 1 94 ? 9.811 4.692 -24.555 1.00 85.38 94 ASP A CA 1
ATOM 744 C C . ASP A 1 94 ? 10.908 5.423 -25.352 1.00 85.38 94 ASP A C 1
ATOM 746 O O . ASP A 1 94 ? 10.727 5.668 -26.535 1.00 85.38 94 ASP A O 1
ATOM 750 N N . THR A 1 95 ? 12.020 5.808 -24.719 1.00 85.12 95 THR A N 1
ATOM 751 C CA . THR A 1 95 ? 13.177 6.396 -25.420 1.00 85.12 95 THR A CA 1
ATOM 752 C C . THR A 1 95 ? 14.208 5.349 -25.849 1.00 85.12 95 THR A C 1
ATOM 754 O O . THR A 1 95 ? 15.209 5.700 -26.464 1.00 85.12 95 THR A O 1
ATOM 757 N N . LEU A 1 96 ? 13.990 4.075 -25.502 1.00 85.06 96 LEU A N 1
ATOM 758 C CA . LEU A 1 96 ? 14.849 2.950 -25.865 1.00 85.06 96 LEU A CA 1
ATOM 759 C C . LEU A 1 96 ? 14.371 2.372 -27.206 1.00 85.06 96 LEU A C 1
ATOM 761 O O . LEU A 1 96 ? 13.527 1.477 -27.238 1.00 85.06 96 LEU A O 1
ATOM 765 N N . GLU A 1 97 ? 14.872 2.913 -28.316 1.00 84.75 97 GLU A N 1
ATOM 766 C CA . GLU A 1 97 ? 14.424 2.531 -29.666 1.00 84.75 97 GLU A CA 1
ATOM 767 C C . GLU A 1 97 ? 15.369 1.536 -30.347 1.00 84.75 97 GLU A C 1
ATOM 769 O O . GLU A 1 97 ? 14.949 0.752 -31.201 1.00 84.75 97 GLU A O 1
ATOM 774 N N . THR A 1 98 ? 16.652 1.553 -29.980 1.00 83.00 98 THR A N 1
ATOM 775 C CA . THR A 1 98 ? 17.691 0.768 -30.650 1.00 83.00 98 THR A CA 1
ATOM 776 C C . THR A 1 98 ? 18.368 -0.220 -29.708 1.00 83.00 98 THR A C 1
ATOM 778 O O . THR A 1 98 ? 18.381 -0.045 -28.492 1.00 83.00 98 THR A O 1
ATOM 781 N N . ALA A 1 99 ? 18.995 -1.259 -30.270 1.00 77.94 99 ALA A N 1
ATOM 782 C CA . ALA A 1 99 ? 19.802 -2.197 -29.484 1.00 77.94 99 ALA A CA 1
ATOM 783 C C . ALA A 1 99 ? 20.939 -1.485 -28.724 1.00 77.94 99 ALA A C 1
ATOM 785 O O . ALA A 1 99 ? 21.209 -1.821 -27.577 1.00 77.94 99 ALA A O 1
ATOM 786 N N . ALA A 1 100 ? 21.521 -0.436 -29.318 1.00 81.81 100 ALA A N 1
ATOM 787 C CA . ALA A 1 100 ? 22.565 0.368 -28.687 1.00 81.81 100 ALA A CA 1
ATOM 788 C C . ALA A 1 100 ? 22.077 1.114 -27.428 1.00 81.81 100 ALA A C 1
ATOM 790 O O . ALA A 1 100 ? 22.866 1.380 -26.524 1.00 81.81 100 ALA A O 1
ATOM 791 N N . ASP A 1 101 ? 20.777 1.422 -27.328 1.00 80.44 101 ASP A N 1
ATOM 792 C CA . ASP A 1 101 ? 20.199 2.035 -26.125 1.00 80.44 101 ASP A CA 1
ATOM 793 C C . ASP A 1 101 ? 20.114 1.055 -24.945 1.00 80.44 101 ASP A C 1
ATOM 795 O O . ASP A 1 101 ? 20.013 1.483 -23.793 1.00 80.44 101 ASP A O 1
ATOM 799 N N . LEU A 1 102 ? 20.174 -0.251 -25.223 1.00 80.75 102 LEU A N 1
ATOM 800 C CA . LEU A 1 102 ? 20.088 -1.323 -24.233 1.00 80.75 102 LEU A CA 1
ATOM 801 C C . LEU A 1 102 ? 21.465 -1.799 -23.751 1.00 80.75 102 LEU A C 1
ATOM 803 O O . LEU A 1 102 ? 21.544 -2.382 -22.676 1.00 80.75 102 LEU A O 1
ATOM 807 N N . ASP A 1 103 ? 22.545 -1.511 -24.487 1.00 80.38 103 ASP A N 1
ATOM 808 C CA . ASP A 1 103 ? 23.897 -2.043 -24.227 1.00 80.38 103 ASP A CA 1
ATOM 809 C C . ASP A 1 103 ? 24.451 -1.702 -22.830 1.00 80.38 103 ASP A C 1
ATOM 811 O O . ASP A 1 103 ? 25.311 -2.407 -22.302 1.00 80.38 103 ASP A O 1
ATOM 815 N N . SER A 1 104 ? 23.957 -0.626 -22.212 1.00 80.19 104 SER A N 1
ATOM 816 C CA . SER A 1 104 ? 24.358 -0.184 -20.866 1.00 80.19 104 SER A CA 1
ATOM 817 C C . SER A 1 104 ? 23.364 -0.550 -19.758 1.00 80.19 104 SER A C 1
ATOM 819 O O . SER A 1 104 ? 23.614 -0.244 -18.591 1.00 80.19 104 SER A O 1
ATOM 821 N N . LEU A 1 105 ? 22.241 -1.192 -20.094 1.00 82.75 105 LEU A N 1
ATOM 822 C CA . LEU A 1 105 ? 21.152 -1.475 -19.164 1.00 82.75 105 LEU A CA 1
ATOM 823 C C . LEU A 1 105 ? 21.037 -2.976 -18.905 1.00 82.75 105 LEU A C 1
ATOM 825 O O . LEU A 1 105 ? 21.023 -3.797 -19.819 1.00 82.75 105 LEU A O 1
ATOM 829 N N . THR A 1 106 ? 20.887 -3.350 -17.638 1.00 85.75 106 THR A N 1
ATOM 830 C CA . THR A 1 106 ? 20.521 -4.725 -17.293 1.00 85.75 106 THR A CA 1
ATOM 831 C C . THR A 1 106 ? 19.037 -4.965 -17.576 1.00 85.75 106 THR A C 1
ATOM 833 O O . THR A 1 106 ? 18.226 -4.035 -17.560 1.00 85.75 106 THR A O 1
ATOM 836 N N . ILE A 1 107 ? 18.653 -6.230 -17.777 1.00 83.62 107 ILE A N 1
ATOM 837 C CA . ILE A 1 107 ? 17.245 -6.627 -17.955 1.00 83.62 107 ILE A CA 1
ATOM 838 C C . ILE A 1 107 ? 16.394 -6.122 -16.783 1.00 83.62 107 ILE A C 1
ATOM 840 O O . ILE A 1 107 ? 15.323 -5.565 -17.004 1.00 83.62 107 ILE A O 1
ATOM 844 N N . THR A 1 108 ? 16.904 -6.225 -15.554 1.00 82.12 108 THR A N 1
ATOM 845 C CA . THR A 1 108 ? 16.262 -5.705 -14.341 1.00 82.12 108 THR A CA 1
ATOM 846 C C . THR A 1 108 ? 15.976 -4.204 -14.446 1.00 82.12 108 THR A C 1
ATOM 848 O O . THR A 1 108 ? 14.879 -3.757 -14.117 1.00 82.12 108 THR A O 1
ATOM 851 N N . VAL A 1 109 ? 16.920 -3.406 -14.956 1.00 83.12 109 VAL A N 1
ATOM 852 C CA . VAL A 1 109 ? 16.735 -1.956 -15.144 1.00 83.12 109 VAL A CA 1
ATOM 853 C C . VAL A 1 109 ? 15.705 -1.661 -16.235 1.00 83.12 109 VAL A C 1
ATOM 855 O O . VAL A 1 109 ? 14.835 -0.815 -16.038 1.00 83.12 109 VAL A O 1
ATOM 858 N N . ILE A 1 110 ? 15.741 -2.392 -17.349 1.00 85.25 110 ILE A N 1
ATOM 859 C CA . ILE A 1 110 ? 14.771 -2.249 -18.447 1.00 85.25 110 ILE A CA 1
ATOM 860 C C . ILE A 1 110 ? 13.355 -2.562 -17.953 1.00 85.25 110 ILE A C 1
ATOM 862 O O . ILE A 1 110 ? 12.430 -1.775 -18.156 1.00 85.25 110 ILE A O 1
ATOM 866 N N . VAL A 1 111 ? 13.196 -3.683 -17.251 1.00 84.38 111 VAL A N 1
ATOM 867 C CA . VAL A 1 111 ? 11.939 -4.102 -16.628 1.00 84.38 111 VAL A CA 1
ATOM 868 C C . VAL A 1 111 ? 11.461 -3.062 -15.619 1.00 84.38 111 VAL A C 1
ATOM 870 O O . VAL A 1 111 ? 10.292 -2.679 -15.637 1.00 84.38 111 VAL A O 1
ATOM 873 N N . ASN A 1 112 ? 12.357 -2.543 -14.781 1.00 80.44 112 ASN A N 1
ATOM 874 C CA . ASN A 1 112 ? 12.012 -1.508 -13.818 1.00 80.44 112 ASN A CA 1
ATOM 875 C C . ASN A 1 112 ? 11.541 -0.218 -14.496 1.00 80.44 112 ASN A C 1
ATOM 877 O O . ASN A 1 112 ? 10.525 0.334 -14.077 1.00 80.44 112 ASN A O 1
ATOM 881 N N . HIS A 1 113 ? 12.207 0.235 -15.562 1.00 83.12 113 HIS A N 1
ATOM 882 C CA . HIS A 1 113 ? 11.763 1.388 -16.352 1.00 83.12 113 HIS A CA 1
ATOM 883 C C . HIS A 1 113 ? 10.414 1.144 -17.031 1.00 83.12 113 HIS A C 1
ATOM 885 O O . HIS A 1 113 ? 9.571 2.045 -17.068 1.00 83.12 113 HIS A O 1
ATOM 891 N N . PHE A 1 114 ? 10.188 -0.071 -17.529 1.00 85.00 114 PHE A N 1
ATOM 892 C CA . PHE A 1 114 ? 8.918 -0.459 -18.126 1.00 85.00 114 PHE A CA 1
ATOM 893 C C . PHE A 1 114 ? 7.786 -0.428 -17.096 1.00 85.00 114 PHE A C 1
ATOM 895 O O . PHE A 1 114 ? 6.802 0.277 -17.297 1.00 85.00 114 PHE A O 1
ATOM 902 N N . LEU A 1 115 ? 7.955 -1.100 -15.953 1.00 81.12 115 LEU A N 1
ATOM 903 C CA . LEU A 1 115 ? 6.977 -1.123 -14.860 1.00 81.12 115 LEU A CA 1
ATOM 904 C C . LEU A 1 115 ? 6.790 0.248 -14.202 1.00 81.12 115 LEU A C 1
ATOM 906 O O . LEU A 1 115 ? 5.712 0.553 -13.696 1.00 81.12 115 LEU A O 1
ATOM 910 N N . PHE A 1 116 ? 7.819 1.097 -14.213 1.00 77.94 116 PHE A N 1
ATOM 911 C CA . PHE A 1 116 ? 7.714 2.479 -13.754 1.00 77.94 116 PHE A CA 1
ATOM 912 C C . PHE A 1 116 ? 6.729 3.283 -14.610 1.00 77.94 116 PHE A C 1
ATOM 914 O O . PHE A 1 116 ? 5.975 4.091 -14.067 1.00 77.94 116 PHE A O 1
ATOM 921 N N . LYS A 1 117 ? 6.732 3.075 -15.934 1.00 81.12 117 LYS A N 1
ATOM 922 C CA . LYS A 1 117 ? 5.837 3.772 -16.867 1.00 81.12 117 LYS A CA 1
ATOM 923 C C . LYS A 1 117 ? 4.473 3.088 -17.005 1.00 81.12 117 LYS A C 1
ATOM 925 O O . LYS A 1 117 ? 3.455 3.772 -17.077 1.00 81.12 117 LYS A O 1
ATOM 930 N N . TYR A 1 118 ? 4.457 1.759 -16.994 1.00 81.75 118 TYR A N 1
ATOM 931 C CA . TYR A 1 118 ? 3.283 0.910 -17.181 1.00 81.75 118 TYR A CA 1
ATOM 932 C C . TYR A 1 118 ? 3.103 -0.017 -15.967 1.00 81.75 118 TYR A C 1
ATOM 934 O O . TYR A 1 118 ? 3.406 -1.209 -16.043 1.00 81.75 118 TYR A O 1
ATOM 942 N N . PRO A 1 119 ? 2.590 0.494 -14.834 1.00 74.25 119 PRO A N 1
ATOM 943 C CA . PRO A 1 119 ? 2.493 -0.273 -13.585 1.00 74.25 119 PRO A CA 1
ATOM 944 C C . PRO A 1 119 ? 1.537 -1.471 -13.676 1.00 74.25 119 PRO A C 1
ATOM 946 O O . PRO A 1 119 ? 1.616 -2.401 -12.873 1.00 74.25 119 PRO A O 1
ATOM 949 N N . GLU A 1 120 ? 0.632 -1.453 -14.657 1.00 74.56 120 GLU A N 1
ATOM 950 C CA . GLU A 1 120 ? -0.340 -2.517 -14.906 1.00 74.56 120 GLU A CA 1
ATOM 951 C C . GLU A 1 120 ? 0.187 -3.654 -15.789 1.00 74.56 120 GLU A C 1
ATOM 953 O O . GLU A 1 120 ? -0.482 -4.677 -15.956 1.00 74.56 120 GLU A O 1
ATOM 958 N N . ALA A 1 121 ? 1.390 -3.502 -16.345 1.00 80.62 121 ALA A N 1
ATOM 959 C CA . ALA A 1 121 ? 1.976 -4.521 -17.193 1.00 80.62 121 ALA A CA 1
ATOM 960 C C . ALA A 1 121 ? 2.381 -5.766 -16.390 1.00 80.62 121 ALA A C 1
ATOM 962 O O . ALA A 1 121 ? 2.810 -5.689 -15.238 1.00 80.62 121 ALA A O 1
ATOM 963 N N . LYS A 1 122 ? 2.253 -6.935 -17.023 1.00 80.19 122 LYS A N 1
ATOM 964 C CA . LYS A 1 122 ? 2.647 -8.228 -16.456 1.00 80.19 122 LYS A CA 1
ATOM 965 C C . LYS A 1 122 ? 3.869 -8.742 -17.197 1.00 80.19 122 LYS A C 1
ATOM 967 O O . LYS A 1 122 ? 3.891 -8.722 -18.426 1.00 80.19 122 LYS A O 1
ATOM 972 N N . ILE A 1 123 ? 4.859 -9.215 -16.451 1.00 79.06 123 ILE A N 1
ATOM 973 C CA . ILE A 1 123 ? 6.115 -9.727 -16.997 1.00 79.06 123 ILE A CA 1
ATOM 974 C C . ILE A 1 123 ? 6.200 -11.211 -16.674 1.00 79.06 123 ILE A C 1
ATOM 976 O O . ILE A 1 123 ? 5.913 -11.627 -15.553 1.00 79.06 123 ILE A O 1
ATOM 980 N N . ILE A 1 124 ? 6.559 -12.002 -17.680 1.00 80.56 124 ILE A N 1
ATOM 981 C CA . ILE A 1 124 ? 6.782 -13.438 -17.547 1.00 80.56 124 ILE A CA 1
ATOM 982 C C . ILE A 1 124 ? 8.279 -13.667 -17.697 1.00 80.56 124 ILE A C 1
ATOM 984 O O . ILE A 1 124 ? 8.858 -13.323 -18.725 1.00 80.56 124 ILE A O 1
ATOM 988 N N . GLU A 1 125 ? 8.891 -14.261 -16.680 1.00 76.44 125 GLU A N 1
ATOM 989 C CA . GLU A 1 125 ? 10.255 -14.764 -16.764 1.00 76.44 125 GLU A CA 1
ATOM 990 C C . GLU A 1 125 ? 10.234 -16.278 -16.992 1.00 76.44 125 GLU A C 1
ATOM 992 O O . GLU A 1 125 ? 9.501 -17.015 -16.331 1.00 76.44 125 GLU A O 1
ATOM 997 N N . LEU A 1 126 ? 11.074 -16.754 -17.909 1.00 78.25 126 LEU A N 1
ATOM 998 C CA . LEU A 1 126 ? 11.324 -18.175 -18.110 1.00 78.25 126 LEU A CA 1
ATO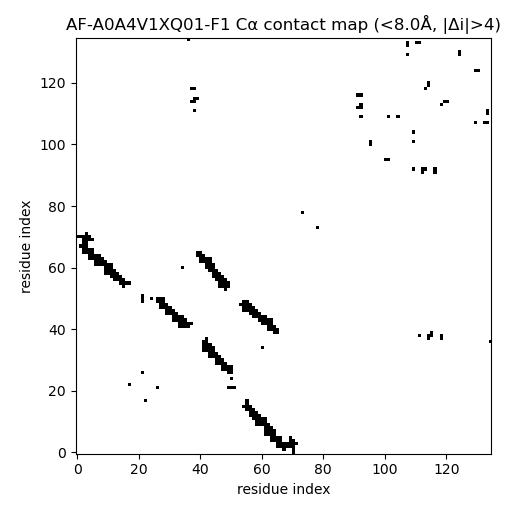M 999 C C . LEU A 1 126 ? 12.670 -18.530 -17.464 1.00 78.25 126 LEU A C 1
ATOM 1001 O O . LEU A 1 126 ? 13.712 -18.105 -17.953 1.00 78.25 126 LEU A O 1
ATOM 1005 N N . GLY A 1 127 ? 12.652 -19.315 -16.379 1.00 71.94 127 GLY A N 1
ATOM 1006 C CA . GLY A 1 127 ? 13.871 -19.862 -15.760 1.00 71.94 127 GLY A CA 1
ATOM 1007 C C . GLY A 1 127 ? 14.293 -19.287 -14.400 1.00 71.94 127 GLY A C 1
ATOM 1008 O O . GLY A 1 127 ? 15.331 -19.707 -13.908 1.00 71.94 127 GLY A O 1
ATOM 1009 N N . PHE A 1 128 ? 13.494 -18.410 -13.774 1.00 66.56 128 PHE A N 1
ATOM 1010 C CA . PHE A 1 128 ? 13.642 -17.904 -12.386 1.00 66.56 128 PHE A CA 1
ATOM 1011 C C . PHE A 1 128 ? 15.005 -17.290 -12.000 1.00 66.56 128 PHE A C 1
ATOM 1013 O O . PHE A 1 128 ? 15.326 -17.203 -10.815 1.00 66.56 128 PHE A O 1
ATOM 1020 N N . ASN A 1 129 ? 15.813 -16.846 -12.956 1.00 72.31 129 ASN A N 1
ATOM 1021 C CA . ASN A 1 129 ? 17.154 -16.331 -12.681 1.00 72.31 129 ASN A CA 1
ATOM 1022 C C . ASN A 1 129 ? 17.143 -14.878 -12.170 1.00 72.31 129 ASN A C 1
ATOM 1024 O O . ASN A 1 129 ? 18.074 -14.475 -11.480 1.00 72.31 129 ASN A O 1
ATOM 1028 N N . LEU A 1 130 ? 16.109 -14.100 -12.500 1.00 66.75 130 LEU A N 1
ATOM 1029 C CA . LEU A 1 130 ? 15.989 -12.662 -12.229 1.00 66.75 130 LEU A CA 1
ATOM 1030 C C . LEU A 1 130 ? 14.791 -12.311 -11.331 1.00 66.75 130 LEU A C 1
ATOM 1032 O O . LEU A 1 130 ? 14.674 -11.173 -10.879 1.00 66.75 130 LEU A O 1
ATOM 1036 N N . ALA A 1 131 ? 13.923 -13.278 -11.025 1.00 63.03 131 ALA A N 1
ATOM 1037 C CA . ALA A 1 131 ? 12.738 -13.114 -10.186 1.00 63.03 131 ALA A CA 1
ATOM 1038 C C . ALA A 1 131 ? 12.965 -12.335 -8.868 1.00 63.03 131 ALA A C 1
ATOM 1040 O O . ALA A 1 131 ? 12.143 -11.464 -8.577 1.00 63.03 131 ALA A O 1
ATOM 1041 N N . PRO A 1 132 ? 14.038 -12.565 -8.076 1.00 66.06 132 PRO A N 1
ATOM 1042 C CA . PRO A 1 132 ? 14.245 -11.814 -6.834 1.00 66.06 132 PRO A CA 1
ATOM 1043 C C . PRO A 1 132 ? 14.674 -10.352 -7.044 1.00 66.06 132 PRO A C 1
ATOM 1045 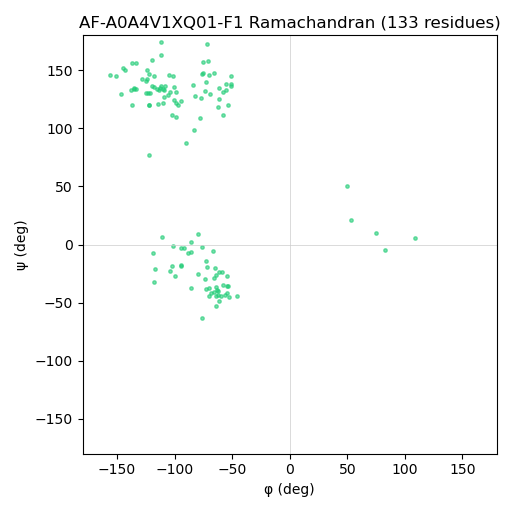O O . PRO A 1 132 ? 14.617 -9.574 -6.097 1.00 66.06 132 PRO A O 1
ATOM 1048 N N . GLU A 1 133 ? 15.103 -9.963 -8.247 1.00 66.62 133 GLU A N 1
ATOM 1049 C CA . GLU A 1 133 ? 15.528 -8.587 -8.551 1.00 66.62 133 GLU A CA 1
ATOM 1050 C C . GLU A 1 133 ? 14.405 -7.719 -9.142 1.00 66.62 133 GLU A C 1
ATOM 1052 O O . GLU A 1 133 ? 14.505 -6.491 -9.158 1.00 66.62 133 GLU A O 1
ATOM 1057 N N . VAL A 1 13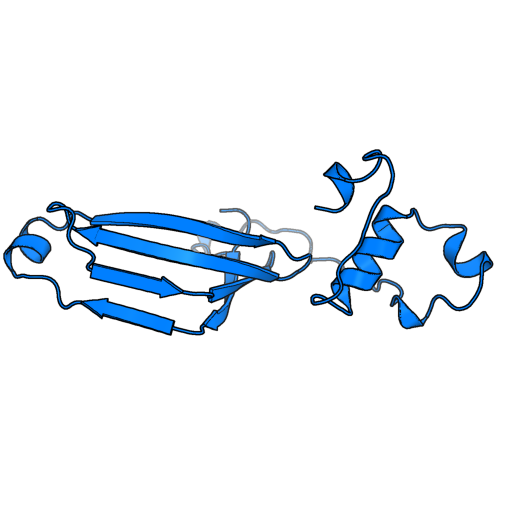4 ? 13.344 -8.356 -9.646 1.00 58.06 134 VAL A N 1
ATOM 1058 C CA . VAL A 1 134 ? 12.235 -7.718 -10.374 1.00 58.06 134 VAL A CA 1
ATOM 1059 C C . VAL A 1 134 ? 10.975 -7.546 -9.505 1.00 58.06 134 VAL A C 1
ATOM 1061 O O . VAL A 1 134 ? 10.115 -6.730 -9.845 1.00 58.06 134 VAL A O 1
ATOM 1064 N N . LEU A 1 135 ? 10.857 -8.287 -8.393 1.00 54.28 135 LEU A N 1
ATOM 1065 C CA . LEU A 1 135 ? 9.664 -8.358 -7.528 1.00 54.28 135 LEU A CA 1
ATOM 1066 C C . LEU A 1 135 ? 9.814 -7.662 -6.171 1.00 54.28 135 LEU A C 1
ATOM 1068 O O . LEU A 1 135 ? 10.876 -7.738 -5.513 1.00 54.28 135 LEU A O 1
#

Mean predicted aligned error: 10.95 Å

Foldseek 3Di:
DQWDKDFPDFDDKDFDDDDPVLVVVVDKDKDKDFPADALFKTWMKMWMATPVRHTGIITHGGIIGIDSVNPPDDDPVPDDDDPDDDDDDDDALVVQDDPVSCPPPDPLRSLNSVCVVVVPDDDDDDPPPCVVSND

Radius of gyration: 20.81 Å; Cα contacts (8 Å, |Δi|>4): 183; chains: 1; bounding box: 44×41×58 Å

Solvent-accessible surface area (backbone atoms only — not comparable to full-atom values): 8505 Å² total; per-residue (Å²): 126,87,52,18,71,44,79,78,43,70,74,46,79,47,75,44,86,73,52,72,68,50,59,70,69,67,47,67,52,75,51,73,50,74,82,40,85,50,88,61,42,34,29,28,33,38,41,28,25,36,78,88,66,50,71,36,36,39,35,43,58,31,30,30,30,71,35,72,83,51,34,75,86,64,59,81,91,68,64,71,95,66,82,77,82,81,89,77,88,75,85,55,50,92,74,58,83,51,74,78,65,44,76,88,52,52,70,59,55,54,51,49,36,40,37,63,77,40,71,86,66,84,85,86,81,89,82,72,85,55,54,85,76,73,104

Secondary structure (DSSP, 8-state):
--SEEEEEEEEEEEE-PPPHHHHHH--EEEEEEEEEE-SSEEEEEEEEEETTS-EEEEEEEEEEEEETT-SPPPPGGG----PPPP-PPPPPGGG--SHHHHTT--HHHHHHHHHHH-TT-----SSSSSHHHH-

Sequence (135 aa):
MEFGVVPIWVDQVTLWVPTEQQIKNGEASAYAWVDRRGNRALENSVQMKAYDGNMVMEIVNVRITSYKAATPQKPEGALQEAPYGEMAWQRGFDTLETAADLDSLTITVIVNHFLFKYPEAKIIELGFNLAPEVL

Nearest PDB structures (foldseek):
  5tz6-assembly1_B  TM=8.251E-01  e=7.961E-03  Moorena producens 3L
  5tz6-assembly1_A  TM=8.272E-01  e=1.163E-02  Moorena producens 3L
 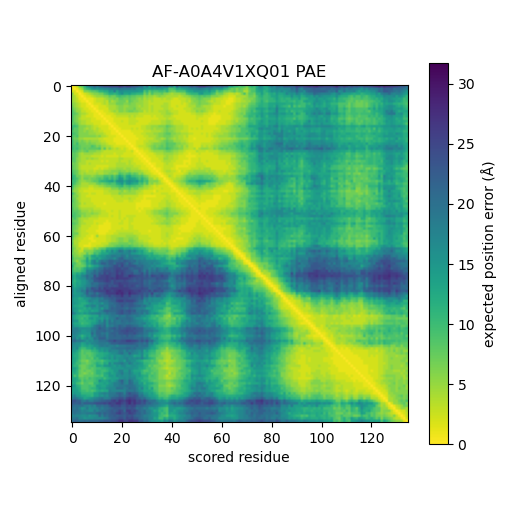 3kg8-assembly1_A  TM=8.341E-01  e=1.699E-02  Lyngbya majuscula
  3kg8-assembly1_B  TM=8.237E-01  e=3.625E-02  Lyngbya majuscula
  4xy6-assembly1_A  TM=7.238E-01  e=4.971E-02  Streptococcus pneumoniae TIGR4

pLDDT: mean 80.59, std 12.42, range [47.56, 96.94]